Protein AF-A0A7I0J4H2-F1 (afdb_monomer)

Secondary structure (DSSP, 8-state):
--THHHHHHHH-TTS-EEEGGGG-----SHHHHHHHHHHHHHHHTSTTEEEEE--TTTTTTS--HHHHHHHHHHHHHHH-GGGEEE---TTT--

Radius of gyration: 13.11 Å; Cα contacts (8 Å, |Δi|>4): 118; chains: 1; bounding box: 31×26×34 Å

pLDDT: mean 78.98, std 12.95, range [38.78, 94.19]

Sequence (94 aa):
IRCDALRCVSAGRETNFVLTHACMLTGMEPETTEAWKAGLRTLSAAPNFYAKLSGLGTFVHRNDPELIAYIVDNAIEILGSDRLMFGSNFPIEK

Foldseek 3Di:
DDPPVVVVLVVDLPAADEAEQLQAQQDDPPVSVVVSLVVLLSQLVRPRYAYENECQCVNVLADDPVSSCVSVVSNCVRNNPVRYHYDHNPPNRD

Solvent-access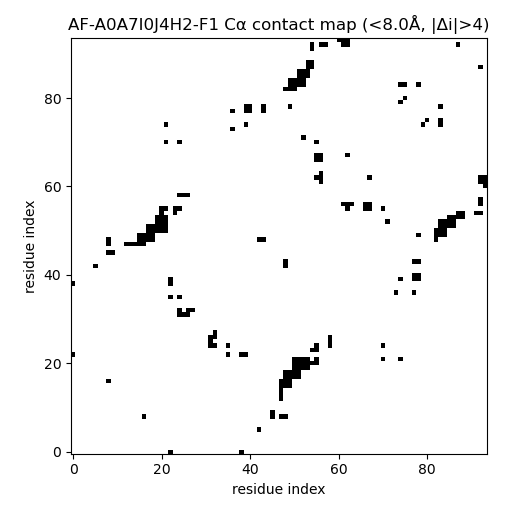ible surface area (backbone atoms only — not comparable to full-atom values): 5606 Å² total; per-residue (Å²): 140,67,78,65,60,59,52,58,63,70,72,36,94,88,52,76,43,73,42,65,34,60,80,56,73,78,51,85,52,70,71,52,45,50,54,49,51,52,50,49,51,64,49,50,73,41,91,48,50,32,35,26,53,22,54,78,29,64,75,74,74,35,79,47,71,68,61,47,49,54,53,50,54,53,46,36,75,58,56,36,65,92,32,55,42,84,44,75,47,72,86,76,57,103

Structure (mmCIF, N/CA/C/O backbone):
data_AF-A0A7I0J4H2-F1
#
_entry.id   AF-A0A7I0J4H2-F1
#
loop_
_atom_site.group_PDB
_atom_site.id
_atom_site.type_symbol
_atom_site.label_atom_id
_atom_site.label_alt_id
_atom_site.label_comp_id
_atom_site.label_asym_id
_atom_site.label_entity_id
_atom_site.label_seq_id
_atom_site.pdbx_PDB_ins_code
_atom_site.Cartn_x
_atom_site.Cartn_y
_atom_site.Cartn_z
_atom_site.occupancy
_atom_site.B_iso_or_equiv
_atom_site.auth_seq_id
_atom_site.auth_comp_id
_atom_site.auth_asym_id
_atom_site.auth_atom_id
_atom_site.pdbx_PDB_model_num
ATOM 1 N N . ILE A 1 1 ? 6.054 10.703 1.273 1.00 50.28 1 ILE A N 1
ATOM 2 C CA . ILE A 1 1 ? 4.970 10.840 2.280 1.00 50.28 1 ILE A CA 1
ATOM 3 C C . ILE A 1 1 ? 5.443 11.849 3.324 1.00 50.28 1 ILE A C 1
ATOM 5 O O . ILE A 1 1 ? 6.232 11.499 4.188 1.00 50.28 1 ILE A O 1
ATOM 9 N N . ARG A 1 2 ? 5.123 13.138 3.147 1.00 38.78 2 ARG A N 1
ATOM 10 C CA . ARG A 1 2 ? 5.558 14.219 4.056 1.00 38.78 2 ARG A CA 1
ATOM 11 C C . ARG A 1 2 ? 4.533 14.408 5.183 1.00 38.78 2 ARG A C 1
ATOM 13 O O . ARG A 1 2 ? 3.380 14.020 5.021 1.00 38.78 2 ARG A O 1
ATOM 20 N N . CYS A 1 3 ? 4.982 14.995 6.294 1.00 41.41 3 CYS A N 1
ATOM 21 C CA . CYS A 1 3 ? 4.340 15.168 7.609 1.00 41.41 3 CYS A CA 1
ATOM 22 C C . CYS A 1 3 ? 2.842 15.554 7.670 1.00 41.41 3 CYS A C 1
ATOM 24 O O . CYS A 1 3 ? 2.244 15.454 8.741 1.00 41.41 3 CYS A O 1
ATOM 26 N N . ASP A 1 4 ? 2.219 15.969 6.571 1.00 53.44 4 ASP A N 1
ATOM 27 C CA . ASP A 1 4 ? 0.845 16.482 6.542 1.00 53.44 4 ASP A CA 1
ATOM 28 C C . ASP A 1 4 ? -0.213 15.371 6.622 1.00 53.44 4 ASP A C 1
ATOM 30 O O . ASP A 1 4 ? -1.244 15.540 7.276 1.00 53.44 4 ASP A O 1
ATOM 34 N N . ALA A 1 5 ? 0.069 14.196 6.043 1.00 54.94 5 ALA A N 1
ATOM 35 C CA . ALA A 1 5 ? -0.830 13.042 6.128 1.00 54.94 5 ALA A CA 1
ATOM 36 C C . ALA A 1 5 ? -0.979 12.548 7.578 1.00 54.94 5 ALA A C 1
ATOM 38 O O . ALA A 1 5 ? -2.087 12.258 8.026 1.00 54.94 5 ALA A O 1
ATOM 39 N N . LEU A 1 6 ? 0.119 12.538 8.346 1.00 56.81 6 LEU A N 1
ATOM 40 C CA . LEU A 1 6 ? 0.110 12.111 9.748 1.00 56.81 6 LEU A CA 1
ATOM 41 C C . LEU A 1 6 ? -0.743 13.037 10.625 1.00 56.81 6 LEU A C 1
ATOM 43 O O . LEU A 1 6 ? -1.480 12.566 11.491 1.00 56.81 6 LEU A O 1
ATOM 47 N N . ARG A 1 7 ? -0.669 14.355 10.386 1.00 58.16 7 ARG A N 1
ATOM 48 C CA . ARG A 1 7 ? -1.460 15.354 11.119 1.00 58.16 7 ARG A CA 1
ATOM 49 C C . ARG A 1 7 ? -2.956 15.185 10.874 1.00 58.16 7 ARG A C 1
ATOM 51 O O . ARG A 1 7 ? -3.720 15.252 11.829 1.00 58.16 7 ARG A O 1
AT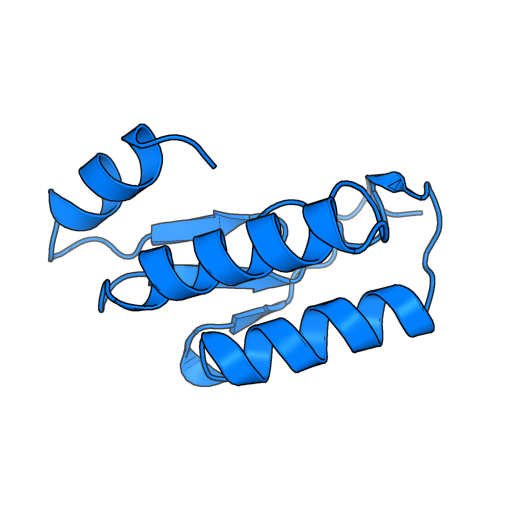OM 58 N N . CYS A 1 8 ? -3.365 14.918 9.633 1.00 59.19 8 CYS A N 1
ATOM 59 C CA . CYS A 1 8 ? -4.776 14.697 9.306 1.00 59.19 8 CYS A CA 1
ATOM 60 C C . CYS A 1 8 ? -5.322 13.426 9.969 1.00 59.19 8 CYS A C 1
ATOM 62 O O . CYS A 1 8 ? -6.369 13.475 10.609 1.00 59.19 8 CYS A O 1
ATOM 64 N N . VAL A 1 9 ? -4.577 12.317 9.889 1.00 58.28 9 VAL A N 1
ATOM 65 C CA . VAL A 1 9 ? -4.973 11.037 10.500 1.00 58.28 9 VAL A CA 1
ATOM 66 C C . VAL A 1 9 ? -5.069 11.144 12.029 1.00 58.28 9 VAL A C 1
ATOM 68 O O . VAL A 1 9 ? -5.980 10.583 12.636 1.00 58.28 9 VAL A O 1
ATOM 71 N N . SER A 1 10 ? -4.171 11.914 12.651 1.00 59.25 10 SER A N 1
ATOM 72 C CA . SER A 1 10 ? -4.118 12.080 14.111 1.00 59.25 10 SER A CA 1
ATOM 73 C C . SER A 1 10 ? -5.166 13.055 14.667 1.00 59.25 10 SER A C 1
ATOM 75 O O . SER A 1 10 ? -5.439 13.029 15.865 1.00 59.25 10 SER A O 1
ATOM 77 N N . ALA A 1 11 ? -5.749 13.921 13.830 1.00 60.69 11 ALA A N 1
ATOM 78 C CA . ALA A 1 11 ? -6.659 14.985 14.265 1.00 60.69 11 ALA A CA 1
ATOM 79 C C . ALA A 1 11 ? -8.129 14.545 14.414 1.00 60.69 11 ALA A C 1
ATOM 81 O O . ALA A 1 11 ? -8.907 15.256 15.046 1.00 60.69 11 ALA A O 1
ATOM 82 N N . GLY A 1 12 ? -8.524 13.386 13.873 1.00 55.34 12 GLY A N 1
ATOM 83 C CA . GLY A 1 12 ? -9.913 12.915 13.900 1.00 55.34 12 GLY A CA 1
ATOM 84 C C . GLY A 1 12 ? -10.018 11.432 14.236 1.00 55.34 12 GLY A C 1
ATOM 85 O O . GLY A 1 12 ? -9.948 10.596 13.343 1.00 55.34 12 GLY A O 1
ATOM 86 N N . ARG A 1 13 ? -10.219 11.09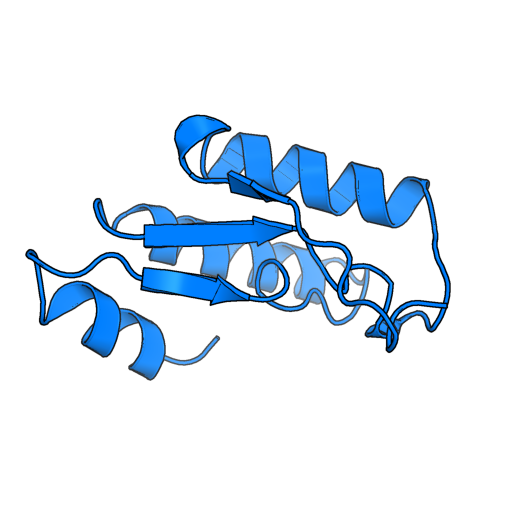7 15.519 1.00 58.53 13 ARG A N 1
ATOM 87 C CA . ARG A 1 13 ? -10.365 9.698 15.980 1.00 58.53 13 ARG A CA 1
ATOM 88 C C . ARG A 1 13 ? -11.669 9.028 15.524 1.00 58.53 13 ARG A C 1
ATOM 90 O O . ARG A 1 13 ? -11.768 7.812 15.624 1.00 58.53 13 ARG A O 1
ATOM 97 N N . GLU A 1 14 ? -12.641 9.797 15.033 1.00 68.19 14 GLU A N 1
ATOM 98 C CA . GLU A 1 14 ? -13.944 9.285 14.575 1.00 68.19 14 GLU A CA 1
ATOM 99 C C . GLU A 1 14 ? -13.988 8.964 13.073 1.00 68.19 14 GLU A C 1
ATOM 101 O O . GLU A 1 14 ? -14.886 8.253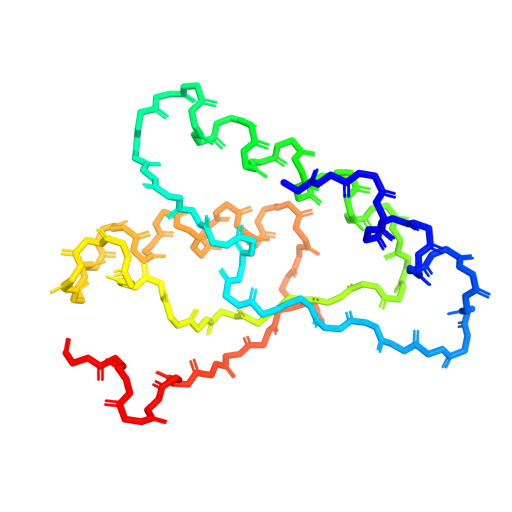 12.625 1.00 68.19 14 GLU A O 1
ATOM 106 N N . THR A 1 15 ? -13.011 9.435 12.290 1.00 76.69 15 THR A N 1
ATOM 107 C CA . THR A 1 15 ? -13.002 9.266 10.830 1.00 76.69 15 THR A CA 1
ATOM 108 C C . THR A 1 15 ? -11.911 8.292 10.406 1.00 76.69 15 THR A C 1
ATOM 110 O O . THR A 1 15 ? -10.741 8.448 10.763 1.00 76.69 15 THR A O 1
ATOM 113 N N . ASN A 1 16 ? -12.292 7.299 9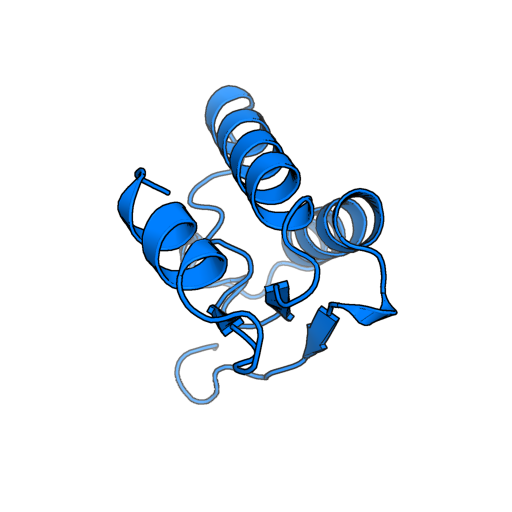.601 1.00 78.25 16 ASN A N 1
ATOM 114 C CA . ASN A 1 16 ? -11.352 6.378 8.970 1.00 78.25 16 ASN A CA 1
ATOM 115 C C . ASN A 1 16 ? -10.654 7.055 7.786 1.00 78.25 16 ASN A C 1
ATOM 117 O O . ASN A 1 16 ? -11.308 7.647 6.926 1.00 78.25 16 ASN A O 1
ATOM 121 N N . PHE A 1 17 ? -9.332 6.915 7.711 1.00 80.44 17 PHE A N 1
ATOM 122 C CA . PHE A 1 17 ? -8.524 7.421 6.606 1.00 80.44 17 PHE A CA 1
ATOM 123 C C . PHE A 1 17 ? -8.058 6.264 5.734 1.00 80.44 17 PHE A C 1
ATOM 125 O O . PHE A 1 17 ? -7.380 5.353 6.208 1.00 80.44 17 PHE A O 1
ATOM 132 N N . VAL A 1 18 ? -8.401 6.324 4.448 1.00 78.38 18 VAL A N 1
ATOM 133 C CA . VAL A 1 18 ? -7.945 5.356 3.449 1.00 78.38 18 VAL A CA 1
ATOM 134 C C . VAL A 1 18 ? -6.875 6.006 2.592 1.00 78.38 18 VAL A C 1
ATOM 136 O O . VAL A 1 18 ? -7.150 6.946 1.847 1.00 78.38 18 VAL A O 1
ATOM 139 N N . LEU A 1 19 ? -5.657 5.482 2.665 1.00 77.06 19 LEU A N 1
ATOM 140 C CA . LEU A 1 19 ? -4.601 5.874 1.752 1.00 77.06 19 LEU A CA 1
ATOM 141 C C . LEU A 1 19 ? -4.735 5.123 0.429 1.00 77.06 19 LEU A C 1
ATOM 143 O O . LEU A 1 19 ? -4.775 3.892 0.396 1.00 77.06 19 LEU A O 1
ATOM 147 N N . THR A 1 20 ? -4.785 5.860 -0.674 1.00 77.38 20 THR A N 1
ATOM 148 C CA . THR A 1 20 ? -4.860 5.271 -2.010 1.00 77.38 20 THR A CA 1
ATOM 149 C C . THR A 1 20 ? -3.493 4.782 -2.489 1.00 77.38 20 THR A C 1
ATOM 151 O O . THR A 1 20 ? -2.441 5.273 -2.075 1.00 77.38 20 THR A O 1
ATOM 154 N N . HIS A 1 21 ? -3.525 3.776 -3.361 1.00 75.31 21 HIS A N 1
ATOM 155 C CA . HIS A 1 21 ? -2.368 3.232 -4.074 1.00 75.31 21 HIS A CA 1
ATOM 156 C C . HIS A 1 21 ? -1.192 2.763 -3.216 1.00 75.31 21 HIS A C 1
ATOM 158 O O . HIS A 1 21 ? -0.046 2.867 -3.642 1.00 75.31 21 HIS A O 1
ATOM 164 N N . ALA A 1 22 ? -1.465 2.274 -2.002 1.00 65.44 22 ALA A N 1
ATOM 165 C CA . ALA A 1 22 ? -0.447 1.768 -1.082 1.00 65.44 22 ALA A CA 1
ATOM 166 C C . ALA A 1 22 ? 0.789 2.686 -0.987 1.00 65.44 22 ALA A C 1
ATOM 168 O O . ALA A 1 22 ? 1.912 2.234 -1.169 1.00 65.44 22 ALA A O 1
ATOM 169 N N . CYS A 1 23 ? 0.600 3.989 -0.743 1.00 64.81 23 CYS A N 1
ATOM 170 C CA . CYS A 1 23 ? 1.691 4.974 -0.650 1.00 64.81 23 CYS A CA 1
ATOM 171 C C . CYS A 1 23 ? 2.460 5.267 -1.957 1.00 64.81 23 CYS A C 1
ATOM 173 O O . CYS A 1 23 ? 3.387 6.074 -1.896 1.00 64.81 23 CYS A O 1
ATOM 175 N N . MET A 1 24 ? 2.057 4.697 -3.103 1.00 70.62 24 MET A N 1
ATOM 176 C CA . MET A 1 24 ? 2.681 4.884 -4.418 1.00 70.62 24 MET A CA 1
ATOM 177 C C . MET A 1 24 ? 4.176 4.537 -4.408 1.00 70.62 24 MET A C 1
ATOM 179 O O . MET A 1 24 ? 5.019 5.430 -4.395 1.00 70.62 24 MET A O 1
ATOM 183 N N . LEU A 1 25 ? 4.520 3.243 -4.399 1.00 76.62 25 LEU A N 1
ATOM 184 C CA . LEU A 1 25 ? 5.915 2.820 -4.553 1.00 76.62 25 LEU A CA 1
ATOM 185 C C . LEU A 1 25 ? 6.444 3.297 -5.918 1.00 76.62 25 LEU A C 1
ATOM 187 O O . LEU A 1 25 ? 6.015 2.813 -6.962 1.00 76.62 25 LEU A O 1
ATOM 191 N N . THR A 1 26 ? 7.346 4.281 -5.903 1.00 76.31 26 THR A N 1
ATOM 192 C CA . THR A 1 26 ? 7.787 4.998 -7.114 1.00 76.31 26 THR A CA 1
ATOM 193 C C . THR A 1 26 ? 8.957 4.335 -7.838 1.00 76.31 26 THR A C 1
ATOM 195 O O . THR A 1 26 ? 9.349 4.794 -8.906 1.00 76.31 26 THR A O 1
ATOM 198 N N . GLY A 1 27 ? 9.547 3.291 -7.255 1.00 82.06 27 GLY A N 1
ATOM 199 C CA . GLY A 1 27 ? 10.700 2.585 -7.803 1.00 82.06 27 GLY A CA 1
ATOM 200 C C . GLY A 1 27 ? 11.148 1.441 -6.897 1.00 82.06 27 GLY A C 1
ATOM 201 O O . GLY A 1 27 ? 10.786 1.398 -5.722 1.00 82.06 27 GLY A O 1
ATOM 202 N N . MET A 1 28 ? 11.937 0.524 -7.460 1.00 84.69 28 MET A N 1
ATOM 203 C CA . MET A 1 28 ? 12.420 -0.687 -6.778 1.00 84.69 28 MET A CA 1
ATOM 204 C C . MET A 1 28 ? 13.838 -0.558 -6.213 1.00 84.69 28 MET A C 1
ATOM 206 O O . MET A 1 28 ? 14.352 -1.514 -5.637 1.00 84.69 28 MET A O 1
ATOM 210 N N . GLU A 1 29 ? 14.461 0.615 -6.339 1.00 89.62 29 GLU A N 1
ATOM 211 C CA . GLU A 1 29 ? 15.767 0.862 -5.729 1.00 89.62 29 GLU A CA 1
ATOM 212 C C . GLU A 1 29 ? 15.690 0.691 -4.199 1.00 89.62 29 GLU A C 1
ATOM 214 O O . GLU A 1 29 ? 14.696 1.125 -3.593 1.00 89.62 29 GLU A O 1
ATOM 219 N N . PRO A 1 30 ? 16.710 0.093 -3.550 1.00 88.44 30 PRO A N 1
ATOM 220 C CA . PRO A 1 30 ? 16.677 -0.228 -2.123 1.00 88.44 30 PRO A CA 1
ATOM 221 C C . PRO A 1 30 ? 16.272 0.956 -1.240 1.00 88.44 30 PRO A C 1
ATOM 223 O O . PRO A 1 30 ? 15.379 0.832 -0.404 1.00 88.44 30 PRO A O 1
ATOM 226 N N . GLU A 1 31 ? 16.834 2.138 -1.483 1.00 89.00 31 GLU A N 1
ATOM 227 C CA . GLU A 1 31 ? 16.538 3.353 -0.722 1.00 89.00 31 GLU A CA 1
ATOM 228 C C . GLU A 1 31 ? 15.072 3.782 -0.871 1.00 89.00 31 GLU A C 1
ATOM 230 O O . GLU A 1 31 ? 14.452 4.249 0.088 1.00 89.00 31 GLU A O 1
ATOM 235 N N . THR A 1 32 ? 14.497 3.599 -2.063 1.00 85.81 32 THR A N 1
ATOM 236 C CA . THR A 1 32 ? 13.099 3.949 -2.353 1.00 85.81 32 THR A CA 1
ATOM 237 C C . THR A 1 32 ? 12.146 2.990 -1.649 1.00 85.81 32 THR A C 1
ATOM 239 O O . THR A 1 32 ? 11.188 3.428 -1.005 1.00 85.81 32 THR A O 1
ATOM 242 N N . THR A 1 33 ? 12.425 1.687 -1.727 1.00 89.94 33 THR A N 1
ATOM 243 C CA . THR A 1 33 ? 11.598 0.661 -1.079 1.00 89.94 33 THR A CA 1
ATOM 244 C C . THR A 1 33 ? 11.637 0.781 0.445 1.00 89.94 33 THR A C 1
ATOM 246 O O . THR A 1 33 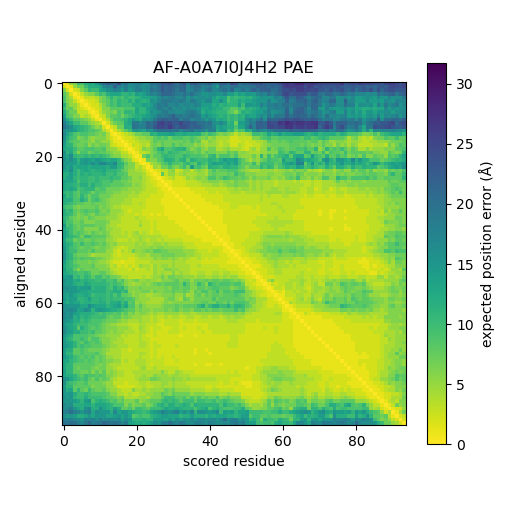? 10.589 0.722 1.088 1.00 89.94 33 THR A O 1
ATOM 249 N N . GLU A 1 34 ? 12.798 1.052 1.043 1.00 90.56 34 GLU A N 1
ATOM 250 C CA . GLU A 1 34 ? 12.912 1.214 2.495 1.00 90.56 34 GLU A CA 1
ATOM 251 C C . GLU A 1 34 ? 12.264 2.509 2.997 1.00 90.56 34 GLU A C 1
ATOM 253 O O . GLU A 1 34 ? 11.560 2.492 4.011 1.00 90.56 34 GLU A O 1
ATOM 258 N N . ALA A 1 35 ? 12.393 3.619 2.262 1.00 88.06 35 ALA A N 1
ATOM 259 C CA . ALA A 1 35 ? 11.679 4.855 2.588 1.00 88.06 35 ALA A CA 1
ATOM 260 C C . ALA A 1 35 ? 10.152 4.667 2.537 1.00 88.06 35 ALA A C 1
ATOM 262 O O . ALA A 1 35 ? 9.422 5.182 3.392 1.00 88.06 35 ALA A O 1
ATOM 263 N N . TRP A 1 36 ? 9.662 3.900 1.561 1.00 89.81 36 TRP A N 1
ATOM 264 C CA . TRP A 1 36 ? 8.253 3.536 1.446 1.00 89.81 36 TRP A CA 1
ATOM 265 C C . TRP A 1 36 ? 7.777 2.695 2.641 1.00 89.81 36 TRP A C 1
ATOM 267 O O . TRP A 1 36 ? 6.809 3.079 3.307 1.00 89.81 36 TRP A O 1
ATOM 277 N N . LYS A 1 37 ? 8.493 1.618 2.994 1.00 90.75 37 LYS A N 1
ATOM 278 C CA . LYS A 1 37 ? 8.162 0.778 4.162 1.00 90.75 37 LYS A CA 1
ATOM 279 C C . LYS A 1 37 ? 8.191 1.571 5.468 1.00 90.75 37 LYS A C 1
ATOM 281 O O . LYS A 1 37 ? 7.307 1.408 6.306 1.00 90.75 37 LYS A O 1
ATOM 286 N N . ALA A 1 38 ? 9.177 2.449 5.653 1.00 90.12 38 ALA A N 1
ATOM 287 C CA . ALA A 1 38 ? 9.260 3.318 6.827 1.00 90.12 38 ALA A CA 1
ATOM 288 C C . ALA A 1 38 ? 8.044 4.257 6.932 1.00 90.12 38 ALA A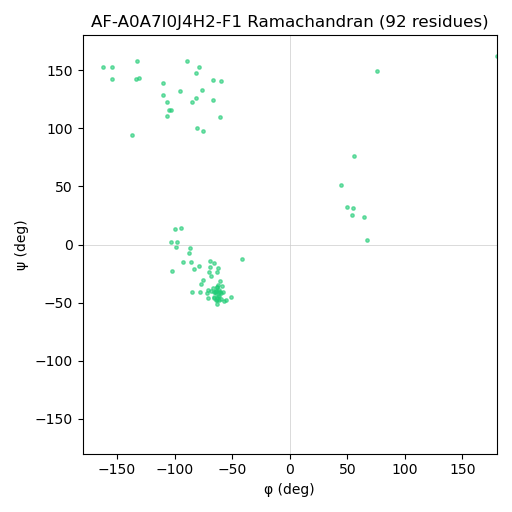 C 1
ATOM 290 O O . ALA A 1 38 ? 7.476 4.426 8.015 1.00 90.12 38 ALA A O 1
ATOM 291 N N . GLY A 1 39 ? 7.594 4.813 5.803 1.00 87.75 39 GLY A N 1
ATOM 292 C CA . GLY A 1 39 ? 6.362 5.597 5.729 1.00 87.75 39 GLY A CA 1
ATOM 293 C C . GLY A 1 39 ? 5.130 4.792 6.149 1.00 87.75 39 GLY A C 1
ATOM 294 O O . GLY A 1 39 ? 4.351 5.262 6.980 1.00 87.75 39 GLY A O 1
ATOM 295 N N . LEU A 1 40 ? 4.988 3.561 5.645 1.00 88.19 40 LEU A N 1
ATOM 296 C CA . LEU A 1 40 ? 3.889 2.664 6.019 1.00 88.19 40 LEU A CA 1
ATOM 297 C C . LEU A 1 40 ? 3.897 2.314 7.510 1.00 88.19 40 LEU A C 1
ATOM 299 O O . LEU A 1 40 ? 2.853 2.404 8.150 1.00 88.19 40 LEU A O 1
ATOM 303 N N . ARG A 1 41 ? 5.061 1.989 8.086 1.00 90.19 41 ARG A N 1
ATOM 304 C CA . ARG A 1 41 ? 5.203 1.708 9.528 1.00 90.19 41 ARG A CA 1
ATOM 305 C C . ARG A 1 41 ? 4.857 2.917 10.394 1.00 90.19 41 ARG A C 1
ATOM 307 O O . ARG A 1 41 ? 4.298 2.774 11.472 1.00 90.19 41 ARG A O 1
ATOM 314 N N . THR A 1 42 ? 5.167 4.120 9.920 1.00 88.25 42 THR A N 1
ATOM 315 C CA . THR A 1 42 ? 4.810 5.348 10.644 1.00 88.25 42 THR A CA 1
ATOM 316 C C . THR A 1 42 ? 3.293 5.560 10.644 1.00 88.25 42 THR A C 1
ATOM 318 O O . THR A 1 42 ? 2.721 5.952 11.658 1.00 88.25 42 THR A O 1
ATOM 321 N N . LEU A 1 43 ? 2.624 5.279 9.522 1.00 83.38 43 LEU A N 1
ATOM 322 C CA . LEU A 1 43 ? 1.170 5.414 9.390 1.00 83.38 43 LEU A CA 1
ATOM 323 C C . LEU A 1 43 ? 0.399 4.290 10.097 1.00 83.38 43 LEU A C 1
ATOM 325 O O . LEU A 1 43 ? -0.698 4.534 10.596 1.00 83.38 43 LEU A O 1
ATOM 329 N N . SER A 1 44 ? 0.972 3.087 10.188 1.00 86.06 44 SER A N 1
ATOM 330 C CA . SER A 1 44 ? 0.341 1.931 10.838 1.00 86.06 44 SER A CA 1
ATOM 331 C C . SER A 1 44 ? 0.087 2.139 12.333 1.00 86.06 44 SER A C 1
ATOM 333 O O . SER A 1 44 ? -0.831 1.539 12.890 1.00 86.06 44 SER A O 1
ATOM 335 N N . ALA A 1 45 ? 0.838 3.044 12.972 1.00 87.88 45 ALA A N 1
ATOM 336 C CA . ALA A 1 45 ? 0.632 3.434 14.364 1.00 87.88 45 ALA A CA 1
ATOM 337 C C . ALA A 1 45 ? -0.745 4.082 14.618 1.00 87.88 45 ALA A C 1
ATOM 339 O O . ALA A 1 45 ? -1.212 4.110 15.759 1.00 87.88 45 ALA A O 1
ATOM 340 N N . ALA A 1 46 ? -1.411 4.602 13.581 1.00 85.06 46 ALA A N 1
ATOM 341 C CA . ALA A 1 46 ? -2.733 5.195 13.710 1.00 85.06 46 ALA A CA 1
ATOM 342 C C . ALA A 1 46 ? -3.852 4.131 13.620 1.00 85.06 46 ALA A C 1
ATOM 344 O O . ALA A 1 46 ? -3.996 3.440 12.605 1.00 85.06 46 ALA A O 1
ATOM 345 N N . PRO A 1 47 ? -4.724 4.001 14.639 1.00 82.88 47 PRO A N 1
ATOM 346 C CA . PRO A 1 47 ? -5.733 2.943 14.678 1.00 82.88 47 PRO A CA 1
ATOM 347 C C . PRO A 1 47 ? -6.845 3.101 13.628 1.00 82.88 47 PRO A C 1
ATOM 349 O O . PRO A 1 47 ? -7.489 2.115 13.295 1.00 82.88 47 PRO A O 1
ATOM 352 N N . ASN A 1 48 ? -7.032 4.301 13.081 1.00 83.75 48 ASN A N 1
ATOM 353 C CA . ASN A 1 48 ? -8.015 4.665 12.055 1.00 83.75 48 ASN A CA 1
ATOM 354 C C . ASN A 1 48 ? -7.423 4.722 10.630 1.00 83.75 48 ASN A C 1
ATOM 356 O O . ASN A 1 48 ? -8.048 5.277 9.725 1.00 83.75 48 ASN A O 1
ATOM 360 N N . PHE A 1 49 ? -6.215 4.187 10.430 1.00 85.50 49 PHE A N 1
ATOM 361 C CA . PHE A 1 49 ? -5.541 4.146 9.134 1.00 85.50 49 PHE A CA 1
ATOM 362 C C . PHE A 1 49 ? -5.766 2.818 8.401 1.00 85.50 49 PHE A C 1
ATOM 364 O O . PHE A 1 49 ? -5.552 1.742 8.968 1.00 85.50 49 PHE A O 1
ATOM 371 N N . TYR A 1 50 ? -6.134 2.928 7.125 1.00 87.75 50 TYR A N 1
ATOM 372 C CA . TYR A 1 50 ? -6.352 1.842 6.172 1.00 87.75 50 TYR A CA 1
ATOM 373 C C . TYR A 1 50 ? -5.639 2.164 4.853 1.00 87.75 50 TYR A C 1
ATOM 375 O O . TYR A 1 50 ? -5.409 3.333 4.532 1.00 87.75 50 TYR A O 1
ATOM 383 N N . ALA A 1 51 ? -5.332 1.150 4.046 1.00 86.94 51 ALA A N 1
ATOM 384 C CA . ALA A 1 51 ? -4.711 1.335 2.738 1.00 86.94 51 ALA A CA 1
ATOM 385 C C . ALA A 1 51 ? -5.426 0.548 1.636 1.00 86.94 51 ALA A C 1
ATOM 387 O O . ALA A 1 51 ? -5.882 -0.579 1.823 1.00 86.94 51 ALA A O 1
ATOM 388 N N . LYS A 1 52 ? -5.500 1.156 0.451 1.00 86.88 52 LYS A N 1
ATOM 389 C CA . LYS A 1 52 ? -6.099 0.560 -0.740 1.00 86.88 52 LYS A CA 1
ATOM 390 C C . LYS A 1 52 ? -5.021 0.073 -1.707 1.00 86.88 52 LYS A C 1
ATOM 392 O O . LYS A 1 52 ? -4.282 0.880 -2.276 1.00 86.88 52 LYS A O 1
ATOM 397 N N . LEU A 1 53 ? -4.982 -1.238 -1.926 1.00 84.44 53 LEU A N 1
ATOM 398 C CA . LEU A 1 53 ? -4.158 -1.925 -2.920 1.00 84.44 53 LEU A CA 1
ATOM 399 C C . LEU A 1 53 ? -4.783 -1.709 -4.302 1.00 84.44 53 LEU A C 1
ATOM 401 O O . LEU A 1 53 ? -5.781 -2.335 -4.655 1.00 84.44 53 LEU A O 1
ATOM 405 N N . SER A 1 54 ? -4.258 -0.734 -5.037 1.00 82.88 54 SER A N 1
ATOM 406 C CA . SER A 1 54 ? -4.792 -0.281 -6.327 1.00 82.88 54 SER A CA 1
ATOM 407 C C . SER A 1 54 ? -3.722 0.510 -7.071 1.00 82.88 54 SER A C 1
ATOM 409 O O . SER A 1 54 ? -2.912 1.147 -6.409 1.00 82.88 54 SER A O 1
ATOM 411 N N . GLY A 1 55 ? -3.713 0.570 -8.402 1.00 77.00 55 GLY A N 1
ATOM 412 C CA . GLY A 1 55 ? -2.736 1.423 -9.103 1.00 77.00 55 GLY A CA 1
ATOM 413 C C . GLY A 1 55 ? -1.274 0.986 -8.913 1.00 77.00 55 GLY A C 1
ATOM 414 O O . GLY A 1 55 ? -0.380 1.827 -8.996 1.00 77.00 55 GLY A O 1
ATOM 415 N N . LEU A 1 56 ? -1.023 -0.288 -8.599 1.00 79.88 56 LEU A N 1
ATOM 416 C CA . LEU A 1 56 ? 0.299 -0.802 -8.232 1.00 79.88 56 LEU A CA 1
ATOM 417 C C . LEU A 1 56 ? 1.266 -0.833 -9.427 1.00 79.88 56 LEU A C 1
ATOM 419 O O . LEU A 1 56 ? 2.475 -0.745 -9.230 1.00 79.88 56 LEU A O 1
ATOM 423 N N . GLY A 1 57 ? 0.744 -0.885 -10.656 1.00 75.50 57 GLY A N 1
ATOM 424 C CA . GLY A 1 57 ? 1.536 -0.836 -11.888 1.00 75.50 57 GLY A CA 1
ATOM 425 C C . GLY A 1 57 ? 1.848 0.577 -12.394 1.00 75.50 57 GLY A C 1
ATOM 426 O O . GLY A 1 57 ? 2.549 0.727 -13.393 1.00 75.50 57 GLY A O 1
ATOM 427 N N . THR A 1 58 ? 1.347 1.630 -11.732 1.00 77.31 58 THR A N 1
ATOM 428 C CA . THR A 1 58 ? 1.313 2.996 -12.298 1.00 77.31 58 THR A CA 1
ATOM 429 C C . THR A 1 58 ? 2.693 3.534 -12.689 1.00 77.31 58 THR A C 1
ATOM 431 O O . THR A 1 58 ? 2.821 4.147 -13.745 1.00 77.31 58 THR A O 1
ATOM 434 N N . PHE A 1 59 ? 3.730 3.295 -11.879 1.00 75.75 59 PHE A N 1
ATOM 435 C CA . PHE A 1 59 ? 5.081 3.829 -12.129 1.00 75.75 59 PHE A CA 1
ATOM 436 C C . PHE A 1 59 ? 5.910 2.992 -13.101 1.00 75.75 59 PHE A C 1
ATOM 438 O O . PHE A 1 59 ? 6.848 3.505 -13.704 1.00 75.75 59 PHE A O 1
ATOM 445 N N . VAL A 1 60 ? 5.560 1.718 -13.272 1.00 77.06 60 VAL A N 1
ATOM 446 C CA . VAL A 1 60 ? 6.213 0.820 -14.236 1.00 77.06 60 VAL A CA 1
ATOM 447 C C . VAL A 1 60 ? 5.423 0.695 -15.541 1.00 77.06 60 VAL A C 1
ATOM 449 O O . VAL A 1 60 ? 5.867 0.012 -16.460 1.00 77.06 60 VAL A O 1
ATOM 452 N N . HIS A 1 61 ? 4.261 1.357 -15.629 1.00 80.62 61 HIS A N 1
ATOM 453 C CA . HIS A 1 61 ? 3.336 1.338 -16.765 1.00 80.62 61 HIS A CA 1
ATOM 454 C C . HIS A 1 61 ? 2.990 -0.074 -17.264 1.00 80.62 61 HIS A C 1
ATOM 456 O O . HIS A 1 61 ? 2.783 -0.284 -18.460 1.00 80.62 61 HIS A O 1
ATOM 462 N N . ARG A 1 62 ? 2.949 -1.048 -16.350 1.00 79.31 62 ARG A N 1
ATOM 463 C CA . ARG A 1 62 ? 2.608 -2.442 -16.641 1.00 79.31 62 ARG A CA 1
ATOM 464 C C . ARG A 1 62 ? 2.046 -3.140 -15.408 1.00 79.31 62 ARG A C 1
ATOM 466 O O . ARG A 1 62 ? 2.430 -2.823 -14.283 1.00 79.31 62 ARG A O 1
ATOM 473 N N . ASN A 1 63 ? 1.217 -4.152 -15.637 1.00 78.81 63 ASN A N 1
ATOM 474 C CA . ASN A 1 63 ? 0.830 -5.111 -14.611 1.00 78.81 63 ASN A CA 1
ATOM 475 C C . ASN A 1 63 ? 1.947 -6.158 -14.446 1.00 78.81 63 ASN A C 1
ATOM 477 O O . ASN A 1 63 ? 2.099 -7.055 -15.275 1.00 78.81 63 ASN A O 1
ATOM 481 N N . ASP A 1 64 ? 2.773 -5.979 -13.415 1.00 84.75 64 ASP A N 1
ATOM 482 C CA . ASP A 1 64 ? 3.915 -6.840 -13.102 1.00 84.75 64 ASP A CA 1
ATOM 483 C C . ASP A 1 64 ? 3.600 -7.701 -11.865 1.00 84.75 64 ASP A C 1
ATOM 485 O O . ASP A 1 64 ? 3.511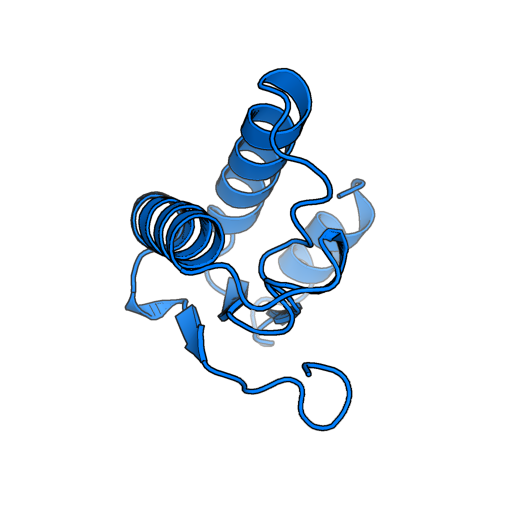 -7.158 -10.757 1.00 84.75 64 ASP A O 1
ATOM 489 N N . PRO A 1 65 ? 3.420 -9.026 -12.025 1.00 87.88 65 PRO A N 1
ATOM 490 C CA . PRO A 1 65 ? 3.067 -9.908 -10.918 1.00 87.88 65 PRO A CA 1
ATOM 491 C C . PRO A 1 65 ? 4.083 -9.903 -9.773 1.00 87.88 65 PRO A C 1
ATOM 493 O O . PRO A 1 65 ? 3.678 -9.993 -8.615 1.00 87.88 65 PRO A O 1
ATOM 496 N N . GLU A 1 66 ? 5.379 -9.777 -10.068 1.00 88.88 66 GLU A N 1
ATOM 497 C CA . GLU A 1 66 ? 6.433 -9.800 -9.046 1.00 88.88 66 GLU A CA 1
ATOM 498 C C . GLU A 1 66 ? 6.413 -8.513 -8.219 1.00 88.88 66 GLU A C 1
ATOM 500 O O . GLU A 1 66 ? 6.481 -8.555 -6.989 1.00 88.88 66 GLU A O 1
ATOM 505 N N . LEU A 1 67 ? 6.230 -7.367 -8.882 1.00 87.75 67 LEU A N 1
ATOM 506 C CA . LEU A 1 67 ? 6.057 -6.078 -8.210 1.00 87.75 67 LEU A CA 1
ATOM 507 C C . LEU A 1 67 ? 4.800 -6.068 -7.335 1.00 87.75 67 LEU A C 1
ATOM 509 O O . LEU A 1 67 ? 4.830 -5.590 -6.200 1.00 87.75 67 LEU A O 1
ATOM 513 N N . ILE A 1 68 ? 3.689 -6.585 -7.861 1.00 88.06 68 ILE A N 1
ATOM 514 C CA . ILE A 1 68 ? 2.422 -6.638 -7.130 1.00 88.06 68 ILE A CA 1
ATOM 515 C C . ILE A 1 68 ? 2.563 -7.528 -5.900 1.00 88.06 68 ILE A C 1
ATOM 517 O O . ILE A 1 68 ? 2.187 -7.090 -4.814 1.00 88.06 68 ILE A O 1
ATOM 521 N N . ALA A 1 69 ? 3.136 -8.726 -6.045 1.00 90.81 69 ALA A N 1
ATOM 522 C CA . ALA A 1 69 ? 3.401 -9.615 -4.919 1.00 90.81 69 ALA A CA 1
ATOM 523 C C . ALA A 1 69 ? 4.279 -8.921 -3.868 1.00 90.81 69 ALA A C 1
ATOM 525 O O . ALA A 1 69 ? 3.891 -8.848 -2.706 1.00 90.81 69 ALA A O 1
ATOM 526 N N . TYR A 1 70 ? 5.380 -8.285 -4.286 1.00 91.38 70 TYR A N 1
ATOM 527 C CA . TYR A 1 70 ? 6.264 -7.549 -3.380 1.00 91.38 70 TYR A CA 1
ATOM 528 C C . TYR A 1 70 ? 5.523 -6.475 -2.573 1.00 91.38 70 TYR A C 1
ATOM 530 O O . TYR A 1 70 ? 5.686 -6.383 -1.353 1.00 91.38 70 TYR A O 1
ATOM 538 N N . ILE A 1 71 ? 4.702 -5.654 -3.236 1.00 89.62 71 ILE A N 1
ATOM 539 C CA . ILE A 1 71 ? 3.948 -4.589 -2.568 1.00 89.62 71 ILE A CA 1
ATOM 540 C C . ILE A 1 71 ? 2.914 -5.181 -1.607 1.00 89.62 71 ILE A C 1
ATOM 542 O O . ILE A 1 71 ? 2.792 -4.703 -0.479 1.00 89.62 71 ILE A O 1
ATOM 546 N N . VAL A 1 72 ? 2.170 -6.198 -2.046 1.00 90.38 72 VAL A N 1
ATOM 547 C CA . VAL A 1 72 ? 1.111 -6.832 -1.254 1.00 90.38 72 VAL A CA 1
ATOM 548 C C . VAL A 1 72 ? 1.691 -7.506 -0.014 1.00 90.38 72 VAL A C 1
ATOM 550 O O . VAL A 1 72 ? 1.203 -7.240 1.082 1.00 90.38 72 VAL A O 1
ATOM 553 N N . ASP A 1 73 ? 2.758 -8.288 -0.158 1.00 93.75 73 ASP A N 1
ATOM 554 C CA . ASP A 1 73 ? 3.384 -9.017 0.948 1.00 93.75 73 ASP A CA 1
ATOM 555 C C . ASP A 1 73 ? 3.908 -8.054 2.019 1.00 93.75 73 ASP A C 1
ATOM 557 O O . ASP A 1 73 ? 3.583 -8.191 3.199 1.00 93.75 73 ASP A O 1
ATOM 561 N N . ASN A 1 74 ? 4.627 -7.002 1.611 1.00 93.69 74 ASN A N 1
ATOM 562 C CA . ASN A 1 74 ? 5.130 -5.995 2.550 1.00 9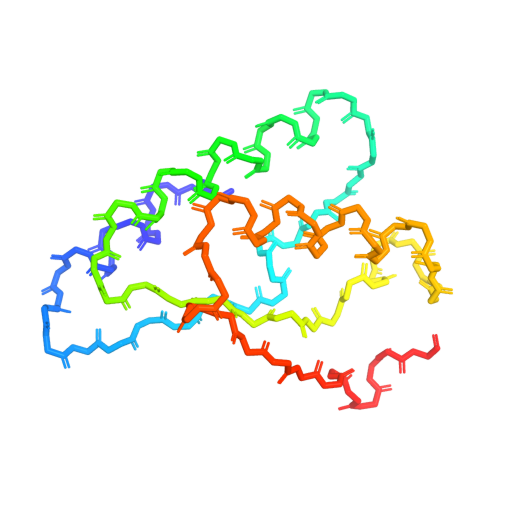3.69 74 ASN A CA 1
ATOM 563 C C . ASN A 1 74 ? 3.992 -5.183 3.190 1.00 93.69 74 ASN A C 1
ATOM 565 O O . ASN A 1 74 ? 4.065 -4.834 4.369 1.00 93.69 74 ASN A O 1
ATOM 569 N N . ALA A 1 75 ? 2.933 -4.863 2.441 1.00 90.69 75 ALA A N 1
ATOM 570 C CA . ALA A 1 75 ? 1.782 -4.156 2.991 1.00 90.69 75 ALA A CA 1
ATOM 571 C C . ALA A 1 75 ? 1.044 -5.012 4.031 1.00 90.69 75 ALA A C 1
ATOM 573 O O . ALA A 1 75 ? 0.658 -4.485 5.074 1.00 90.69 75 ALA A O 1
ATOM 574 N N . ILE A 1 76 ? 0.879 -6.315 3.777 1.00 93.00 76 ILE A N 1
ATOM 575 C CA . ILE A 1 76 ? 0.288 -7.266 4.727 1.00 93.00 76 ILE A CA 1
ATOM 576 C C . ILE A 1 76 ? 1.160 -7.371 5.977 1.00 93.00 76 ILE A C 1
ATOM 578 O O . ILE A 1 76 ? 0.630 -7.273 7.081 1.00 93.00 76 ILE A O 1
ATOM 582 N N . GLU A 1 77 ? 2.477 -7.509 5.824 1.00 94.19 77 GLU A N 1
ATOM 583 C CA . GLU A 1 77 ? 3.409 -7.606 6.952 1.00 94.19 77 GLU A CA 1
ATOM 584 C C . GLU A 1 77 ? 3.374 -6.351 7.842 1.00 94.19 77 GLU A C 1
ATOM 586 O O . GLU A 1 77 ? 3.396 -6.450 9.068 1.00 94.19 77 GLU A O 1
ATOM 591 N N . ILE A 1 78 ? 3.292 -5.160 7.240 1.00 92.69 78 ILE A N 1
ATOM 592 C CA . ILE A 1 78 ? 3.381 -3.886 7.968 1.00 92.69 78 ILE A CA 1
ATOM 593 C C . ILE A 1 78 ? 2.032 -3.432 8.545 1.00 92.69 78 ILE A C 1
ATOM 595 O O . ILE A 1 78 ? 1.992 -2.873 9.645 1.00 92.69 78 ILE A O 1
ATOM 599 N N . LEU A 1 79 ? 0.940 -3.593 7.794 1.00 89.62 79 LEU A N 1
ATOM 600 C CA . LEU A 1 79 ? -0.380 -3.058 8.150 1.00 89.62 79 LEU A CA 1
ATOM 601 C C . LEU A 1 79 ? -1.329 -4.124 8.709 1.00 89.62 79 LEU A C 1
ATOM 603 O O . LEU A 1 79 ? -2.267 -3.777 9.425 1.00 89.62 79 LEU A O 1
ATOM 607 N N . GLY A 1 80 ? -1.101 -5.400 8.402 1.00 91.00 80 GLY A N 1
ATOM 608 C CA . GLY A 1 80 ? -2.065 -6.470 8.639 1.00 91.00 80 GLY A CA 1
ATOM 609 C C . GLY A 1 80 ? -3.203 -6.459 7.614 1.00 91.00 80 GLY A C 1
ATOM 610 O O . GLY A 1 80 ? -3.622 -5.412 7.112 1.00 91.00 80 GLY A O 1
ATOM 611 N N . SER A 1 81 ? -3.739 -7.640 7.308 1.00 90.38 81 SER A N 1
ATOM 612 C CA . SER A 1 81 ? -4.790 -7.815 6.297 1.00 90.38 81 SER A CA 1
ATOM 613 C C . SER A 1 81 ? -6.075 -7.041 6.602 1.00 90.38 81 SER A C 1
ATOM 615 O O . SER A 1 81 ? -6.726 -6.565 5.678 1.00 90.38 81 SER A O 1
ATOM 617 N N . ASP A 1 82 ? -6.409 -6.848 7.881 1.00 90.19 82 ASP A N 1
ATOM 618 C CA . ASP A 1 82 ? -7.640 -6.165 8.316 1.00 90.19 82 ASP A CA 1
ATOM 619 C C . ASP A 1 82 ? -7.679 -4.680 7.926 1.00 90.19 82 ASP A C 1
ATOM 621 O O . ASP A 1 82 ? -8.734 -4.043 7.946 1.00 90.19 82 ASP A O 1
ATOM 625 N N . ARG A 1 83 ? -6.523 -4.111 7.564 1.00 89.00 83 ARG A N 1
ATOM 626 C CA . ARG A 1 83 ? -6.379 -2.705 7.166 1.00 89.00 83 ARG A CA 1
ATOM 627 C C . ARG A 1 83 ? -6.251 -2.511 5.661 1.00 89.00 83 ARG A C 1
ATOM 629 O O . ARG A 1 83 ? -6.068 -1.376 5.212 1.00 89.00 83 ARG A O 1
ATOM 636 N N . LEU A 1 84 ? -6.334 -3.589 4.883 1.00 89.44 84 LEU A N 1
ATOM 637 C CA . LEU A 1 84 ? -6.120 -3.573 3.443 1.00 89.44 84 LEU A CA 1
ATOM 638 C C . LEU A 1 84 ? -7.419 -3.811 2.684 1.00 89.44 84 LEU A C 1
ATOM 640 O O . LEU A 1 84 ? -8.228 -4.668 3.022 1.00 89.44 84 LEU A O 1
ATOM 644 N N . MET A 1 85 ? -7.599 -3.052 1.608 1.00 89.88 85 MET A N 1
ATOM 645 C CA . MET A 1 85 ? -8.730 -3.198 0.696 1.00 89.88 85 MET A CA 1
ATOM 646 C C . MET A 1 85 ? -8.257 -3.196 -0.754 1.00 89.88 85 MET A C 1
ATOM 648 O O . MET A 1 85 ? -7.359 -2.443 -1.125 1.00 89.88 85 MET A O 1
ATOM 652 N N . PHE A 1 86 ? -8.876 -4.018 -1.595 1.00 85.81 86 PHE A N 1
ATOM 653 C CA . PHE A 1 86 ? -8.588 -4.045 -3.026 1.00 85.81 86 PHE A CA 1
ATOM 654 C C . PHE A 1 86 ? -9.327 -2.925 -3.772 1.00 85.81 86 PHE A C 1
ATOM 656 O O . PHE A 1 86 ? -10.460 -2.564 -3.444 1.00 85.81 86 PHE A O 1
ATOM 663 N N . GLY A 1 87 ? -8.718 -2.399 -4.833 1.00 81.50 87 GLY A N 1
ATOM 664 C CA . GLY A 1 87 ? -9.452 -1.686 -5.870 1.00 81.50 87 GLY A CA 1
ATOM 665 C C . GLY A 1 87 ? -8.741 -1.717 -7.213 1.00 81.50 87 GLY A C 1
ATOM 666 O O . GLY A 1 87 ? -7.528 -1.589 -7.284 1.00 81.50 87 GLY A O 1
ATOM 667 N N . SER A 1 88 ? -9.511 -1.829 -8.292 1.00 72.81 88 SER A N 1
ATOM 668 C CA . SER A 1 88 ? -8.961 -2.036 -9.636 1.00 72.81 88 SER A CA 1
ATOM 669 C C . SER A 1 88 ? -8.185 -0.848 -10.202 1.00 72.81 88 SER A C 1
ATOM 671 O O . SER A 1 88 ? -7.345 -1.045 -11.065 1.00 72.81 88 SER A O 1
ATOM 673 N N . ASN A 1 89 ? -8.490 0.384 -9.772 1.00 75.75 89 ASN A N 1
ATOM 674 C CA . ASN A 1 89 ? -8.013 1.613 -10.425 1.00 75.75 89 ASN A CA 1
ATOM 675 C C . ASN A 1 89 ? -8.341 1.671 -11.940 1.00 75.75 89 ASN A C 1
ATOM 677 O O . ASN A 1 89 ? -7.680 2.352 -12.724 1.00 75.75 89 ASN A O 1
ATOM 681 N N . PHE A 1 90 ? -9.395 0.965 -12.360 1.00 66.75 90 PHE A N 1
ATOM 682 C CA . PHE A 1 90 ? -9.935 1.046 -13.715 1.00 66.75 90 PHE A CA 1
ATOM 683 C C . PHE A 1 90 ? -10.537 2.444 -13.974 1.00 66.75 90 PHE A C 1
ATOM 685 O O . PHE A 1 90 ? -11.187 2.983 -13.073 1.00 66.75 90 PHE A O 1
ATOM 692 N N . PRO A 1 91 ? -10.388 3.030 -15.180 1.00 70.06 91 PRO A N 1
ATOM 693 C CA . PRO A 1 91 ? -9.746 2.485 -16.387 1.00 70.06 91 PRO A CA 1
ATOM 694 C C . PRO A 1 91 ? -8.261 2.862 -16.557 1.00 70.06 91 PRO A C 1
ATOM 696 O O . PRO A 1 91 ? -7.734 2.762 -17.664 1.00 70.06 91 PRO A O 1
ATOM 699 N N . ILE A 1 92 ? -7.604 3.371 -15.511 1.00 65.69 92 ILE A N 1
ATOM 700 C CA . ILE A 1 92 ? -6.237 3.909 -15.609 1.00 65.69 92 ILE A CA 1
ATOM 701 C C . ILE A 1 92 ? -5.201 2.779 -15.657 1.00 65.69 92 ILE A C 1
ATOM 703 O O . ILE A 1 92 ? -4.257 2.859 -16.438 1.00 65.69 92 ILE A O 1
ATOM 707 N N . GLU A 1 93 ? -5.393 1.733 -14.851 1.00 58.34 93 GLU A N 1
ATOM 708 C CA . GLU A 1 93 ? -4.610 0.491 -14.937 1.00 58.34 93 GLU A CA 1
ATOM 709 C C . GLU A 1 93 ? -4.919 -0.232 -16.258 1.00 58.34 93 GLU A C 1
ATOM 711 O O . GLU A 1 93 ? -6.087 -0.503 -16.558 1.00 58.34 93 GLU A O 1
ATOM 716 N N . LYS A 1 94 ? -3.876 -0.521 -17.044 1.00 52.28 94 LYS A N 1
ATOM 717 C CA . LYS A 1 94 ? -3.927 -1.233 -18.328 1.00 52.28 94 LYS A CA 1
ATOM 718 C C . LYS A 1 94 ? -2.980 -2.422 -18.320 1.00 52.28 94 LYS A C 1
ATOM 720 O O . LYS A 1 94 ? -1.873 -2.282 -17.753 1.00 52.28 94 LYS A O 1
#

Nearest PDB structures (foldseek):
  7swl-assembly1_C  TM=4.963E-01  e=3.725E-01  Thermochaetoides thermophila
  8h3h-assembly1_F  TM=4.746E-01  e=2.900E-01  Homo sapiens
  8juz-assembly1_F  TM=4.928E-01  e=7.899E-01  Homo sapiens
  8h3h-assembly1_A  TM=4.551E-01  e=6.148E-01  Homo sapiens
  8juy-assembly1_D  TM=4.925E-01  e=1.224E+00  Homo sapiens

Mean predicted aligned error: 7.19 Å